Protein AF-A0A4P5W059-F1 (afdb_monomer_lite)

Foldseek 3Di:
DQAAEDEQALVQCLDPVSVVVVVVCCVVRNHQAAYAPQRLVSNLVVCVVPPVVQDPVNSVVVSVVSCVSRVPRHAADPPDPAFQEWEAAPQQWIWTQHQPQRFTWTA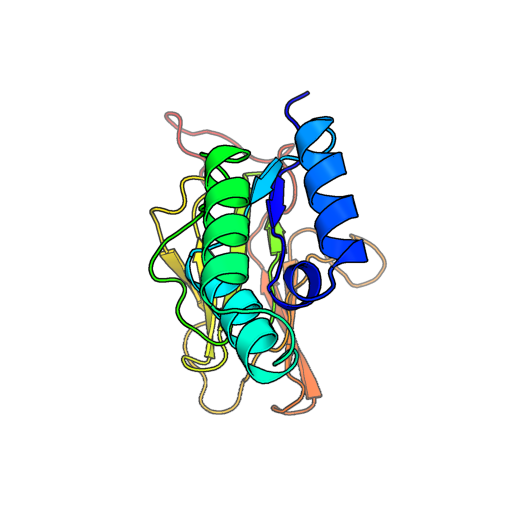HNRNPDIDTLDHGDPQFHFHYKYQFDVPDPRDRQWIWTAGCRHPRDIDIRRPGDSDPVPQDDDPNDGDDD

Structure (mmCIF, N/CA/C/O backbone):
data_AF-A0A4P5W059-F1
#
_entry.id   AF-A0A4P5W059-F1
#
loop_
_atom_site.group_PDB
_atom_site.id
_atom_site.type_symbol
_atom_site.label_atom_id
_atom_site.label_alt_id
_atom_site.label_comp_id
_atom_site.label_asym_id
_atom_site.label_entity_id
_atom_site.label_seq_id
_atom_site.pdbx_PDB_ins_code
_atom_site.Cartn_x
_atom_site.Cartn_y
_atom_site.Cartn_z
_atom_site.occupancy
_atom_site.B_iso_or_equiv
_atom_site.auth_seq_id
_atom_site.auth_comp_id
_atom_site.auth_asym_id
_atom_site.auth_atom_id
_atom_site.pdbx_PDB_model_num
ATOM 1 N N . MET A 1 1 ? -22.747 3.066 -8.263 1.00 57.72 1 MET A N 1
ATOM 2 C CA . MET A 1 1 ? -21.789 3.024 -7.139 1.00 57.72 1 MET A CA 1
ATOM 3 C C . MET A 1 1 ? -20.440 3.494 -7.662 1.00 57.72 1 MET A C 1
ATOM 5 O O . MET A 1 1 ? -20.144 3.196 -8.816 1.00 57.72 1 MET A O 1
ATOM 9 N N . ALA A 1 2 ? -19.680 4.282 -6.899 1.00 71.25 2 ALA A N 1
ATOM 10 C CA . ALA A 1 2 ? -18.293 4.571 -7.268 1.00 71.25 2 ALA A CA 1
ATOM 11 C C . ALA A 1 2 ? -17.459 3.280 -7.127 1.00 71.25 2 ALA A C 1
ATOM 13 O O . ALA A 1 2 ? -17.791 2.469 -6.263 1.00 71.25 2 ALA A O 1
ATOM 14 N N . PRO A 1 3 ? -16.450 3.046 -7.984 1.00 79.31 3 PRO A N 1
ATOM 15 C CA . PRO A 1 3 ? -15.589 1.875 -7.856 1.00 79.31 3 PRO A CA 1
ATOM 16 C C . PRO A 1 3 ? -14.842 1.894 -6.521 1.00 79.31 3 PRO A C 1
ATOM 18 O O . PRO A 1 3 ? -14.397 2.950 -6.071 1.00 79.31 3 PRO A O 1
ATOM 21 N N . THR A 1 4 ? -14.688 0.722 -5.909 1.00 84.38 4 THR A N 1
ATOM 22 C CA . THR A 1 4 ? -13.907 0.559 -4.680 1.00 84.38 4 THR A CA 1
ATOM 23 C C . THR A 1 4 ? -12.458 0.948 -4.946 1.00 84.38 4 THR A C 1
ATOM 25 O O . THR A 1 4 ? -11.851 0.473 -5.912 1.00 84.38 4 THR A O 1
ATOM 28 N N . ARG A 1 5 ? -11.896 1.821 -4.103 1.00 86.31 5 ARG A N 1
ATOM 29 C CA . ARG A 1 5 ? -10.473 2.167 -4.175 1.00 86.31 5 ARG A CA 1
ATOM 30 C C . ARG A 1 5 ? -9.651 0.986 -3.691 1.00 86.31 5 ARG A C 1
ATOM 32 O O . ARG A 1 5 ? -9.957 0.402 -2.659 1.00 86.31 5 ARG A O 1
ATOM 39 N N . VAL A 1 6 ? -8.618 0.641 -4.446 1.00 88.38 6 VAL A N 1
ATOM 40 C CA . VAL A 1 6 ? -7.725 -0.471 -4.122 1.00 88.38 6 VAL A CA 1
ATOM 41 C C . VAL A 1 6 ? -6.301 0.029 -4.193 1.00 88.38 6 VAL A C 1
ATOM 43 O O . VAL A 1 6 ? -5.843 0.467 -5.250 1.00 88.38 6 VAL A O 1
ATOM 46 N N . VAL A 1 7 ? -5.604 -0.041 -3.063 1.00 87.44 7 VAL A N 1
ATOM 47 C CA . VAL A 1 7 ? -4.180 0.272 -3.009 1.00 87.44 7 VAL A CA 1
ATOM 48 C C . VAL A 1 7 ? -3.415 -0.907 -3.594 1.00 87.44 7 VAL A C 1
ATOM 50 O O . VAL A 1 7 ? -3.567 -2.036 -3.137 1.00 87.44 7 VAL A O 1
ATOM 53 N N . ILE A 1 8 ? -2.619 -0.658 -4.630 1.00 90.50 8 ILE A N 1
ATOM 54 C CA . ILE A 1 8 ? -1.821 -1.690 -5.286 1.00 90.50 8 ILE A CA 1
ATOM 55 C C . ILE A 1 8 ? -0.385 -1.560 -4.802 1.00 90.50 8 ILE A C 1
ATOM 57 O O . ILE A 1 8 ? 0.297 -0.604 -5.159 1.00 90.50 8 ILE A O 1
ATOM 61 N N . ASP A 1 9 ? 0.058 -2.526 -4.005 1.00 87.62 9 ASP A N 1
ATOM 62 C CA . ASP A 1 9 ? 1.399 -2.549 -3.429 1.00 87.62 9 ASP A CA 1
ATOM 63 C C . ASP A 1 9 ? 2.505 -2.868 -4.461 1.00 87.62 9 ASP A C 1
ATOM 65 O O . ASP A 1 9 ? 2.253 -3.385 -5.557 1.00 87.62 9 ASP A O 1
ATOM 69 N N . ALA A 1 10 ? 3.760 -2.584 -4.105 1.00 89.00 10 ALA A N 1
ATOM 70 C CA . ALA A 1 10 ? 4.920 -2.779 -4.967 1.00 89.00 10 ALA A CA 1
ATOM 71 C C . ALA A 1 10 ? 5.110 -4.252 -5.358 1.00 89.00 10 ALA A C 1
ATOM 73 O O . ALA A 1 10 ? 5.447 -4.542 -6.509 1.00 89.00 10 ALA A O 1
ATOM 74 N N . CYS A 1 11 ? 4.833 -5.189 -4.443 1.00 88.62 11 CYS A N 1
ATOM 75 C CA . CYS A 1 11 ? 4.928 -6.624 -4.719 1.00 88.62 11 CYS A CA 1
ATOM 76 C C . CYS A 1 11 ? 3.919 -7.097 -5.784 1.00 88.62 11 CYS A C 1
ATOM 78 O O . CYS A 1 11 ? 4.226 -7.982 -6.583 1.00 88.62 11 CYS A O 1
ATOM 80 N N . VAL A 1 12 ? 2.749 -6.455 -5.848 1.00 92.94 12 VAL A N 1
ATOM 81 C CA . VAL A 1 12 ? 1.697 -6.722 -6.838 1.00 92.94 12 VAL A CA 1
ATOM 82 C C . VAL A 1 12 ? 2.063 -6.102 -8.188 1.00 92.94 12 VAL A C 1
ATOM 84 O O . VAL A 1 12 ? 1.878 -6.726 -9.232 1.00 92.94 12 VAL A O 1
ATOM 87 N N . LEU A 1 13 ? 2.621 -4.885 -8.182 1.00 93.31 13 LEU A N 1
ATOM 88 C CA . LEU A 1 13 ? 3.074 -4.196 -9.395 1.00 93.31 13 LEU A CA 1
ATOM 89 C C . LEU A 1 13 ? 4.337 -4.809 -10.010 1.00 93.31 13 LEU A C 1
ATOM 91 O O . LEU A 1 13 ? 4.573 -4.624 -11.206 1.00 93.31 13 LEU A O 1
ATOM 95 N N . TYR A 1 14 ? 5.153 -5.510 -9.224 1.00 94.56 14 TYR A N 1
ATOM 96 C CA . TYR A 1 14 ? 6.369 -6.165 -9.697 1.00 94.56 14 TYR A CA 1
ATOM 97 C C . TYR A 1 14 ? 6.057 -7.267 -10.721 1.00 94.56 14 TYR A C 1
ATOM 99 O O . TYR A 1 14 ? 6.606 -7.256 -11.829 1.00 94.56 14 TYR A O 1
ATOM 107 N N . ASP A 1 15 ? 5.141 -8.185 -10.398 1.00 94.62 15 ASP A N 1
ATOM 108 C CA . ASP A 1 15 ? 4.781 -9.278 -11.303 1.00 94.62 15 ASP A CA 1
ATOM 109 C C . ASP A 1 15 ? 3.996 -8.765 -12.519 1.00 94.62 15 ASP A C 1
ATOM 111 O O . ASP A 1 15 ? 3.012 -8.035 -12.401 1.00 94.62 15 ASP A O 1
ATOM 115 N N . ALA A 1 16 ? 4.433 -9.141 -13.722 1.00 93.25 16 ALA A N 1
ATOM 116 C CA . ALA A 1 16 ? 3.849 -8.609 -14.947 1.00 93.25 16 ALA A CA 1
ATOM 117 C C . ALA A 1 16 ? 2.402 -9.065 -15.182 1.00 93.25 16 ALA A C 1
ATOM 119 O O . ALA A 1 16 ? 1.606 -8.273 -15.690 1.00 93.25 16 ALA A O 1
ATOM 120 N N . ALA A 1 17 ? 2.063 -10.306 -14.825 1.00 95.38 17 ALA A N 1
ATOM 121 C CA . ALA A 1 17 ? 0.730 -10.856 -15.038 1.00 95.38 17 ALA A CA 1
ATOM 122 C C . ALA A 1 17 ? -0.260 -10.285 -14.019 1.00 95.38 17 ALA A C 1
ATOM 124 O O . ALA A 1 17 ? -1.357 -9.863 -14.390 1.00 95.38 17 ALA A O 1
ATOM 125 N N . VAL A 1 18 ? 0.147 -10.204 -12.750 1.00 96.75 18 VAL A N 1
ATOM 126 C CA . VAL A 1 18 ? -0.687 -9.614 -11.698 1.00 96.75 18 VAL A CA 1
ATOM 127 C C . VAL A 1 18 ? -0.888 -8.117 -11.943 1.00 96.75 18 VAL A C 1
ATOM 129 O O . VAL A 1 18 ? -2.021 -7.636 -11.881 1.00 96.75 18 VAL A O 1
ATOM 132 N N . ARG A 1 19 ? 0.168 -7.382 -12.321 1.00 96.56 19 ARG A N 1
ATOM 133 C CA . ARG A 1 19 ? 0.055 -5.974 -12.724 1.00 96.56 19 ARG A CA 1
ATOM 134 C C . ARG A 1 19 ? -0.938 -5.793 -13.873 1.00 96.56 19 ARG A C 1
ATOM 136 O O . ARG A 1 19 ? -1.815 -4.942 -13.770 1.00 96.56 19 ARG A O 1
ATOM 143 N N . ASP A 1 20 ? -0.827 -6.572 -14.951 1.00 96.38 20 ASP A N 1
ATOM 144 C CA . ASP A 1 20 ? -1.748 -6.478 -16.097 1.00 96.38 20 ASP A CA 1
ATOM 145 C C . ASP A 1 20 ? -3.205 -6.722 -15.681 1.00 96.38 20 ASP A C 1
ATOM 147 O O . ASP A 1 20 ? -4.083 -5.932 -16.034 1.00 96.38 20 ASP A O 1
ATOM 151 N N . LEU A 1 21 ? -3.461 -7.746 -14.862 1.00 97.44 21 LEU A N 1
ATOM 152 C CA . LEU A 1 21 ? -4.793 -8.019 -14.324 1.00 97.44 21 LEU A CA 1
ATOM 153 C C . LEU A 1 21 ? -5.345 -6.816 -13.549 1.00 97.44 21 LEU A C 1
ATOM 155 O O . LEU A 1 21 ? -6.438 -6.342 -13.857 1.00 97.44 21 LEU A O 1
ATOM 159 N N . MET A 1 22 ? -4.589 -6.289 -12.583 1.00 96.88 22 MET A N 1
ATOM 160 C CA . MET A 1 22 ? -5.040 -5.169 -11.749 1.00 96.88 22 MET A CA 1
ATOM 161 C C . MET A 1 22 ? -5.304 -3.906 -12.575 1.00 96.88 22 MET A C 1
ATOM 163 O O . MET A 1 22 ? -6.315 -3.229 -12.375 1.00 96.88 22 MET A O 1
ATOM 167 N N . LEU A 1 23 ? -4.449 -3.612 -13.559 1.00 95.88 23 LEU A N 1
ATOM 168 C CA . LEU A 1 23 ? -4.668 -2.485 -14.465 1.00 95.88 23 LEU A CA 1
ATOM 169 C C . LEU A 1 23 ? -5.907 -2.705 -15.345 1.00 95.88 23 LEU A C 1
ATOM 171 O O . LEU A 1 23 ? -6.683 -1.770 -15.529 1.00 95.88 23 LEU A O 1
ATOM 175 N N . ARG A 1 24 ? -6.171 -3.924 -15.835 1.00 96.81 24 ARG A N 1
ATOM 176 C CA . ARG A 1 24 ? -7.406 -4.229 -16.583 1.00 96.81 24 ARG A CA 1
ATOM 177 C C . ARG A 1 24 ? -8.660 -4.073 -15.732 1.00 96.81 24 ARG A C 1
ATOM 179 O O . ARG A 1 24 ? -9.646 -3.530 -16.227 1.00 96.81 24 ARG A O 1
ATOM 186 N N . LEU A 1 25 ? -8.625 -4.492 -14.466 1.00 96.50 25 LEU A N 1
ATOM 187 C CA . LEU A 1 25 ? -9.722 -4.252 -13.521 1.00 96.50 25 LEU A CA 1
ATOM 188 C C . LEU A 1 25 ? -9.970 -2.746 -13.341 1.00 96.50 25 LEU A C 1
ATOM 190 O O . LEU A 1 25 ? -11.122 -2.305 -13.349 1.00 96.50 25 LEU A O 1
ATOM 194 N N . GLY A 1 26 ? -8.897 -1.953 -13.262 1.00 95.31 26 GLY A N 1
ATOM 195 C CA . GLY A 1 26 ? -8.968 -0.492 -13.238 1.00 95.31 26 GLY A CA 1
ATOM 196 C C . GLY A 1 26 ? -9.573 0.102 -14.514 1.00 95.31 26 GLY A C 1
ATOM 197 O O . GLY A 1 26 ? -10.485 0.925 -14.447 1.00 95.31 26 GLY A O 1
ATOM 198 N N . MET A 1 27 ? -9.126 -0.346 -15.692 1.00 94.88 27 MET A N 1
ATOM 199 C CA . MET A 1 27 ? -9.671 0.094 -16.987 1.00 94.88 27 MET A CA 1
ATOM 200 C C . MET A 1 27 ? -11.157 -0.251 -17.137 1.00 94.88 27 MET A C 1
ATOM 202 O O . MET A 1 27 ? -11.926 0.545 -17.673 1.00 94.88 27 MET A O 1
ATOM 206 N N . ALA A 1 28 ? -11.571 -1.417 -16.635 1.00 95.12 28 ALA A N 1
ATOM 207 C CA . ALA A 1 28 ? -12.963 -1.859 -16.610 1.00 95.12 28 ALA A CA 1
ATOM 208 C C . ALA A 1 28 ? -13.815 -1.137 -15.549 1.00 95.12 28 ALA A C 1
ATOM 210 O O . ALA A 1 28 ? -15.016 -1.385 -15.463 1.00 95.12 28 ALA A O 1
ATOM 211 N N . ARG A 1 29 ? -13.213 -0.238 -14.753 1.00 92.62 29 ARG A N 1
ATOM 212 C CA . ARG A 1 29 ? -13.853 0.483 -13.642 1.00 92.62 29 ARG A CA 1
ATOM 213 C C . ARG A 1 29 ? -14.445 -0.445 -12.578 1.00 92.62 29 ARG A C 1
ATOM 215 O O . ARG A 1 29 ? -15.401 -0.069 -11.906 1.00 92.62 29 ARG A O 1
ATOM 222 N N . LEU A 1 30 ? -13.879 -1.644 -12.436 1.00 94.25 30 LEU A N 1
ATOM 223 C CA . LEU A 1 30 ? -14.220 -2.573 -11.358 1.00 94.25 30 LEU A CA 1
ATOM 224 C C . LEU A 1 30 ? -13.530 -2.173 -10.052 1.00 94.25 30 LEU A C 1
ATOM 226 O O . LEU A 1 30 ? -14.079 -2.388 -8.978 1.00 94.25 30 LEU A O 1
ATOM 230 N N . ILE A 1 31 ? -12.359 -1.544 -10.162 1.00 93.50 31 ILE A N 1
ATOM 231 C CA . ILE A 1 31 ? -11.630 -0.929 -9.053 1.00 93.50 31 ILE A CA 1
ATOM 232 C C . ILE A 1 31 ? -11.162 0.470 -9.456 1.00 93.50 31 ILE A C 1
ATOM 234 O O . ILE A 1 31 ? -11.003 0.769 -10.642 1.00 93.50 31 ILE A O 1
ATOM 238 N N . GLU A 1 32 ? -10.912 1.322 -8.469 1.00 91.88 32 GLU A N 1
ATOM 239 C CA . GLU A 1 32 ? -10.109 2.530 -8.632 1.00 91.88 32 GLU A CA 1
ATOM 240 C C . GLU A 1 32 ? -8.702 2.244 -8.090 1.00 91.88 32 GLU A C 1
ATOM 242 O O . GLU A 1 32 ? -8.505 2.256 -6.873 1.00 91.88 32 GLU A O 1
ATOM 247 N N . PRO A 1 33 ? -7.728 1.929 -8.963 1.00 93.38 33 PRO A N 1
ATOM 248 C CA . PRO A 1 33 ? -6.392 1.593 -8.509 1.00 93.38 33 PRO A CA 1
ATOM 249 C C . PRO A 1 33 ? -5.694 2.850 -7.993 1.00 93.38 33 PRO A C 1
ATOM 251 O O . PRO A 1 33 ? -5.705 3.888 -8.656 1.00 93.38 33 PRO A O 1
ATOM 254 N N . ILE A 1 34 ? -5.072 2.740 -6.824 1.00 90.88 34 ILE A N 1
ATOM 255 C CA . ILE A 1 34 ? -4.241 3.790 -6.241 1.00 90.88 34 ILE A CA 1
ATOM 256 C C . ILE A 1 34 ? -2.885 3.223 -5.810 1.00 90.88 34 ILE A C 1
ATOM 258 O O . ILE A 1 34 ? -2.777 2.065 -5.421 1.00 90.88 34 ILE A O 1
ATOM 262 N N . TRP A 1 35 ? -1.839 4.032 -5.895 1.00 89.38 35 TRP A N 1
ATOM 263 C CA . TRP A 1 35 ? -0.477 3.729 -5.455 1.00 89.38 35 TRP A CA 1
ATOM 264 C C . TRP A 1 35 ? 0.222 5.034 -5.076 1.00 89.38 35 TRP A C 1
ATOM 266 O O . TRP A 1 35 ? -0.098 6.092 -5.608 1.00 89.38 35 TRP A O 1
ATOM 276 N N . SER A 1 36 ? 1.210 4.991 -4.192 1.00 84.00 36 SER A N 1
ATOM 277 C CA . SER A 1 36 ? 2.056 6.160 -3.944 1.00 84.00 36 SER A CA 1
ATOM 278 C C . SER A 1 36 ? 3.197 6.237 -4.964 1.00 84.00 36 SER A C 1
ATOM 280 O O . SER A 1 36 ? 3.557 5.246 -5.611 1.00 84.00 36 SER A O 1
ATOM 282 N N . ALA A 1 37 ? 3.835 7.405 -5.069 1.00 84.25 37 ALA A N 1
ATOM 283 C CA . ALA A 1 37 ? 5.074 7.542 -5.835 1.00 84.25 37 ALA A CA 1
ATOM 284 C C . ALA A 1 37 ? 6.178 6.590 -5.331 1.00 84.25 37 ALA A C 1
ATOM 286 O O . ALA A 1 37 ? 6.949 6.071 -6.138 1.00 84.25 37 ALA A O 1
ATOM 287 N N . SER A 1 38 ? 6.239 6.329 -4.016 1.00 83.44 38 SER A N 1
ATOM 288 C CA . SER A 1 38 ? 7.234 5.427 -3.423 1.00 83.44 38 SER A CA 1
ATOM 289 C C . SER A 1 38 ? 6.981 3.961 -3.767 1.00 83.44 38 SER A C 1
ATOM 291 O O . SER A 1 38 ? 7.935 3.269 -4.103 1.00 83.44 38 SER A O 1
ATOM 293 N N . ILE A 1 39 ? 5.722 3.510 -3.778 1.00 86.81 39 ILE A N 1
ATOM 294 C CA . ILE A 1 39 ? 5.346 2.154 -4.211 1.00 86.81 39 ILE A CA 1
ATOM 295 C C . ILE A 1 39 ? 5.751 1.920 -5.670 1.00 86.81 39 ILE A C 1
ATOM 297 O O . ILE A 1 39 ? 6.352 0.900 -6.013 1.00 86.81 39 ILE A O 1
ATOM 301 N N . LEU A 1 40 ? 5.447 2.885 -6.542 1.00 89.00 40 LEU A N 1
ATOM 302 C CA . LEU A 1 40 ? 5.785 2.775 -7.957 1.00 89.00 40 LEU A CA 1
ATOM 303 C C . LEU A 1 40 ? 7.308 2.783 -8.161 1.00 89.00 40 LEU A C 1
ATOM 305 O O . LEU A 1 40 ? 7.826 2.043 -8.992 1.00 89.00 40 LEU A O 1
ATOM 309 N N . GLU A 1 41 ? 8.042 3.592 -7.398 1.00 88.69 41 GLU A N 1
ATOM 310 C CA . GLU A 1 41 ? 9.505 3.605 -7.446 1.00 88.69 41 GLU A CA 1
ATOM 311 C C . GLU A 1 41 ? 10.120 2.294 -6.944 1.00 88.69 41 GLU A C 1
ATOM 313 O O . GLU A 1 41 ? 11.045 1.771 -7.569 1.00 88.69 41 GLU A O 1
ATOM 318 N N . GLU A 1 42 ? 9.585 1.729 -5.863 1.00 89.06 42 GLU A N 1
ATOM 319 C CA . GLU A 1 42 ? 10.023 0.451 -5.306 1.00 89.06 42 GLU A CA 1
ATOM 320 C C . GLU A 1 42 ? 9.849 -0.689 -6.315 1.00 89.06 42 GLU A C 1
ATOM 322 O O . GLU A 1 42 ? 10.817 -1.392 -6.625 1.00 89.06 42 GLU A O 1
ATOM 327 N N . ALA A 1 43 ? 8.657 -0.819 -6.907 1.00 92.00 43 ALA A N 1
ATOM 328 C CA . ALA A 1 43 ? 8.367 -1.856 -7.895 1.00 92.00 43 ALA A CA 1
ATOM 329 C C . ALA A 1 43 ? 9.294 -1.768 -9.119 1.00 92.00 43 ALA A C 1
ATOM 331 O O . ALA A 1 43 ? 9.842 -2.777 -9.571 1.00 92.00 43 ALA A O 1
ATOM 332 N N . PHE A 1 44 ? 9.511 -0.561 -9.651 1.00 93.81 44 PHE A N 1
ATOM 333 C CA . PHE A 1 44 ? 10.335 -0.363 -10.847 1.00 93.81 44 PHE A CA 1
ATOM 334 C C . PHE A 1 44 ? 11.836 -0.475 -10.559 1.00 93.81 44 PHE A C 1
ATOM 336 O O . PHE A 1 44 ? 12.577 -0.985 -11.400 1.00 93.81 44 PHE A O 1
ATOM 343 N N . THR A 1 45 ? 12.283 -0.097 -9.360 1.00 93.25 45 THR A N 1
ATOM 344 C CA . THR A 1 45 ? 13.657 -0.347 -8.901 1.00 93.25 45 THR A CA 1
ATOM 345 C C . THR A 1 45 ? 13.922 -1.845 -8.750 1.00 93.25 45 THR A C 1
ATOM 347 O O . THR A 1 45 ? 14.979 -2.334 -9.157 1.00 93.25 45 THR A O 1
ATOM 350 N N . ALA A 1 46 ? 12.967 -2.595 -8.191 1.00 93.56 46 ALA A N 1
ATOM 351 C CA . ALA A 1 46 ? 13.061 -4.048 -8.075 1.00 93.56 46 ALA A CA 1
ATOM 352 C C . ALA A 1 46 ? 13.079 -4.725 -9.455 1.00 93.56 46 ALA A C 1
ATOM 354 O O . ALA A 1 46 ? 13.902 -5.611 -9.691 1.00 93.56 46 ALA A O 1
ATOM 355 N N . LEU A 1 47 ? 12.235 -4.271 -10.390 1.00 95.38 47 LEU A N 1
ATOM 356 C CA . LEU A 1 47 ? 12.242 -4.740 -11.778 1.00 95.38 47 LEU A CA 1
ATOM 357 C C . LEU A 1 47 ? 13.589 -4.484 -12.457 1.00 95.38 47 LEU A C 1
ATOM 359 O O . LEU A 1 47 ? 14.183 -5.427 -12.965 1.00 95.38 47 LEU A O 1
ATOM 363 N N . ALA A 1 48 ? 14.109 -3.256 -12.411 1.00 94.62 48 ALA A N 1
ATOM 364 C CA . ALA A 1 48 ? 15.399 -2.920 -13.018 1.00 94.62 48 ALA A CA 1
ATOM 365 C C . ALA A 1 48 ? 16.552 -3.778 -12.469 1.00 94.62 48 ALA A C 1
ATOM 367 O O . ALA A 1 48 ? 17.472 -4.137 -13.199 1.00 94.62 48 ALA A O 1
ATOM 368 N N . ARG A 1 49 ? 16.494 -4.130 -11.178 1.00 95.06 49 ARG A N 1
ATOM 369 C CA . ARG A 1 49 ? 17.503 -4.964 -10.517 1.00 95.06 49 ARG A CA 1
ATOM 370 C C . ARG A 1 49 ? 17.419 -6.437 -10.917 1.00 95.06 49 ARG A C 1
ATOM 372 O O . ARG A 1 49 ? 18.450 -7.062 -11.142 1.00 95.06 49 ARG A O 1
ATOM 379 N N . ASN A 1 50 ? 16.209 -6.992 -10.961 1.00 96.19 50 ASN A N 1
ATOM 380 C CA . ASN A 1 50 ? 15.994 -8.438 -11.088 1.00 96.19 50 ASN A CA 1
ATOM 381 C C . ASN A 1 50 ? 15.690 -8.888 -12.525 1.00 96.19 50 ASN A C 1
ATOM 383 O O . ASN A 1 50 ? 15.746 -10.081 -12.819 1.00 96.19 50 ASN A O 1
ATOM 387 N N . ARG A 1 51 ? 15.359 -7.952 -13.418 1.00 93.56 51 ARG A N 1
ATOM 388 C CA . ARG A 1 51 ? 15.044 -8.187 -14.832 1.00 93.56 51 ARG A CA 1
ATOM 389 C C . ARG A 1 51 ? 15.976 -7.367 -15.724 1.00 93.56 51 ARG A C 1
ATOM 391 O O . ARG A 1 51 ? 15.528 -6.412 -16.354 1.00 93.56 51 ARG A O 1
ATOM 398 N N . PRO A 1 52 ? 17.274 -7.726 -15.790 1.00 92.06 52 PRO A N 1
ATOM 399 C CA . PRO A 1 52 ? 18.263 -7.001 -16.593 1.00 92.06 52 PRO A CA 1
ATOM 400 C C . PRO A 1 52 ? 17.978 -7.063 -18.103 1.00 92.06 52 PRO A C 1
ATOM 402 O O . PRO A 1 52 ? 18.591 -6.334 -18.875 1.00 92.06 52 PRO A O 1
ATOM 405 N N . ASP A 1 53 ? 17.061 -7.934 -18.528 1.00 94.38 53 ASP A N 1
ATOM 406 C CA . ASP A 1 53 ? 16.532 -7.998 -19.888 1.00 94.38 53 ASP A CA 1
ATOM 407 C C . ASP A 1 53 ? 15.588 -6.831 -20.237 1.00 94.38 53 ASP A C 1
ATOM 409 O O . ASP A 1 53 ? 15.347 -6.581 -21.417 1.00 94.38 53 ASP A O 1
ATOM 413 N N . LEU A 1 54 ? 15.069 -6.105 -19.239 1.00 93.62 54 LEU A N 1
ATOM 414 C CA . LEU A 1 54 ? 14.256 -4.905 -19.431 1.00 93.62 54 LEU A CA 1
ATOM 415 C C . LEU A 1 54 ? 15.149 -3.664 -19.422 1.00 93.62 54 LEU A C 1
ATOM 417 O O . LEU A 1 54 ? 15.818 -3.371 -18.429 1.00 93.62 54 LEU A O 1
ATOM 421 N N . SER A 1 55 ? 15.131 -2.898 -20.512 1.00 94.94 55 SER A N 1
ATOM 422 C CA . SER A 1 55 ? 15.914 -1.667 -20.586 1.00 94.94 55 SER A CA 1
ATOM 423 C C . SER A 1 55 ? 15.326 -0.573 -19.678 1.00 94.94 55 SER A C 1
ATOM 425 O O . SER A 1 55 ? 14.103 -0.515 -19.479 1.00 94.94 55 SER A O 1
ATOM 427 N N . PRO A 1 56 ? 16.158 0.348 -19.155 1.00 93.56 56 PRO A N 1
ATOM 428 C CA . PRO A 1 56 ? 15.672 1.510 -18.413 1.00 93.56 56 PRO A CA 1
ATOM 429 C C . PRO A 1 56 ? 14.631 2.326 -19.193 1.00 93.56 56 PRO A C 1
ATOM 431 O O . PRO A 1 56 ? 13.659 2.804 -18.607 1.00 93.56 56 PRO A O 1
ATOM 434 N N . GLU A 1 57 ? 14.774 2.443 -20.519 1.00 95.62 57 GLU A N 1
ATOM 435 C CA . GLU A 1 57 ? 13.800 3.139 -21.364 1.00 95.62 57 GLU A CA 1
ATOM 436 C C . GLU A 1 57 ? 12.450 2.412 -21.405 1.00 95.62 57 GLU A C 1
ATOM 438 O O . GLU A 1 57 ? 11.408 3.058 -21.305 1.00 95.62 57 GLU A O 1
ATOM 443 N N . GLN A 1 58 ? 12.439 1.078 -21.511 1.00 95.25 58 GLN A N 1
ATOM 444 C CA . GLN A 1 58 ? 11.200 0.289 -21.498 1.00 95.25 58 GLN A CA 1
ATOM 445 C C . GLN A 1 58 ? 10.447 0.453 -20.174 1.00 95.25 58 GLN A C 1
ATOM 447 O O . GLN A 1 58 ? 9.228 0.647 -20.168 1.00 95.25 58 GLN A O 1
ATOM 452 N N . LEU A 1 59 ? 11.176 0.429 -19.056 1.00 95.19 59 LEU A N 1
ATOM 453 C CA . LEU A 1 59 ? 10.617 0.666 -17.727 1.00 95.19 59 LEU A CA 1
ATOM 454 C C . LEU A 1 59 ? 10.054 2.088 -17.601 1.00 95.19 59 LEU A C 1
ATOM 456 O O . LEU A 1 59 ? 8.929 2.261 -17.131 1.00 95.19 59 LEU A O 1
ATOM 460 N N . ALA A 1 60 ? 10.769 3.102 -18.092 1.00 94.25 60 ALA A N 1
ATOM 461 C CA . ALA A 1 60 ? 10.283 4.481 -18.098 1.00 94.25 60 ALA A CA 1
ATOM 462 C C . ALA A 1 60 ? 9.007 4.647 -18.946 1.00 94.25 60 ALA A C 1
ATOM 464 O O . ALA A 1 60 ? 8.051 5.297 -18.513 1.00 94.25 60 ALA A O 1
ATOM 465 N N . VAL A 1 61 ? 8.954 4.020 -20.127 1.00 95.62 61 VAL A N 1
ATOM 466 C CA . VAL A 1 61 ? 7.770 4.024 -21.002 1.00 95.62 61 VAL A CA 1
ATOM 467 C C . VAL A 1 61 ? 6.574 3.375 -20.310 1.00 95.62 61 VAL A C 1
ATOM 469 O O . VAL A 1 61 ? 5.479 3.944 -20.342 1.00 95.62 61 VAL A O 1
ATOM 472 N N . LEU A 1 62 ? 6.771 2.223 -19.661 1.00 94.50 62 LEU A N 1
ATOM 473 C CA . LEU A 1 62 ? 5.718 1.524 -18.926 1.00 94.50 62 LEU A CA 1
ATOM 474 C C . LEU A 1 62 ? 5.200 2.364 -17.752 1.00 94.50 62 LEU A C 1
ATOM 476 O O . LEU A 1 62 ? 3.989 2.561 -17.640 1.00 94.50 62 LEU A O 1
ATOM 480 N N . LYS A 1 63 ? 6.100 2.914 -16.925 1.00 93.56 63 LYS A N 1
ATOM 481 C CA . LYS A 1 63 ? 5.744 3.784 -15.793 1.00 93.56 63 LYS A CA 1
ATOM 482 C C . LYS A 1 63 ? 4.907 4.975 -16.268 1.00 93.56 63 LYS A C 1
ATOM 484 O O . LYS A 1 63 ? 3.827 5.229 -15.743 1.00 93.56 63 LYS A O 1
ATOM 489 N N . ALA A 1 64 ? 5.345 5.643 -17.336 1.00 93.19 64 ALA A N 1
ATOM 490 C CA . ALA A 1 64 ? 4.623 6.771 -17.916 1.00 93.19 64 ALA A CA 1
ATOM 491 C C . ALA A 1 64 ? 3.268 6.368 -18.527 1.00 93.19 64 ALA A C 1
ATOM 493 O O . ALA A 1 64 ? 2.308 7.134 -18.451 1.00 93.19 64 ALA A O 1
ATOM 494 N N . ALA A 1 65 ? 3.161 5.183 -19.135 1.00 94.88 65 ALA A N 1
ATOM 495 C CA . ALA A 1 65 ? 1.893 4.670 -19.651 1.00 94.88 65 ALA A CA 1
ATOM 496 C C . ALA A 1 65 ? 0.884 4.408 -18.526 1.00 94.88 65 ALA A C 1
ATOM 498 O O . ALA A 1 65 ? -0.275 4.800 -18.662 1.00 94.88 65 ALA A O 1
ATOM 499 N N . MET A 1 66 ? 1.329 3.829 -17.407 1.00 94.75 66 MET A N 1
ATOM 500 C CA . MET A 1 66 ? 0.497 3.626 -16.218 1.00 94.75 66 MET A CA 1
ATOM 501 C C . MET A 1 66 ? -0.002 4.959 -15.649 1.00 94.75 66 MET A C 1
ATOM 503 O O . MET A 1 66 ? -1.207 5.125 -15.475 1.00 94.75 66 MET A O 1
ATOM 507 N N . SER A 1 67 ? 0.887 5.938 -15.447 1.00 91.31 67 SER A N 1
ATOM 508 C CA . SER A 1 67 ? 0.501 7.269 -14.951 1.00 91.31 67 SER A CA 1
ATOM 509 C C . SER A 1 67 ? -0.478 7.989 -15.886 1.00 91.31 67 SER A C 1
ATOM 511 O O . SER A 1 67 ? -1.399 8.652 -15.419 1.00 91.31 67 SER A O 1
ATOM 513 N N . ARG A 1 68 ? -0.326 7.840 -17.211 1.00 93.75 68 ARG A N 1
ATOM 514 C CA . ARG A 1 68 ? -1.275 8.408 -18.185 1.00 93.75 68 ARG A CA 1
ATOM 515 C C . ARG A 1 68 ? -2.637 7.721 -18.157 1.00 93.75 68 ARG A C 1
ATOM 517 O O . ARG A 1 68 ? -3.649 8.398 -18.302 1.00 93.75 68 ARG A O 1
ATOM 524 N N . ALA A 1 69 ? -2.668 6.397 -18.018 1.00 94.38 69 ALA A N 1
ATOM 525 C CA . ALA A 1 69 ? -3.914 5.636 -17.974 1.00 94.38 69 ALA A CA 1
ATOM 526 C C . ALA A 1 69 ? -4.701 5.893 -16.678 1.00 94.38 69 ALA A C 1
ATOM 528 O O . ALA A 1 69 ? -5.930 5.895 -16.698 1.00 94.38 69 ALA A O 1
ATOM 529 N N . PHE A 1 70 ? -3.997 6.160 -15.574 1.00 94.19 70 PHE A N 1
ATOM 530 C CA . PHE A 1 70 ? -4.586 6.366 -14.255 1.00 94.19 70 PHE A CA 1
ATOM 531 C C . PHE A 1 70 ? -4.080 7.665 -13.605 1.00 94.19 70 PHE A C 1
ATOM 533 O O . PHE A 1 70 ? -3.325 7.625 -12.634 1.00 94.19 70 PHE A O 1
ATOM 540 N N . PRO A 1 71 ? -4.522 8.842 -14.085 1.00 90.06 71 PRO A N 1
ATOM 541 C CA . PRO A 1 71 ? -4.023 10.136 -13.608 1.00 90.06 71 PRO A CA 1
ATOM 542 C C . PRO A 1 71 ? -4.385 10.449 -12.147 1.00 90.06 71 PRO A C 1
ATOM 544 O O . PRO A 1 71 ? -3.840 11.383 -11.573 1.00 90.06 71 PRO A O 1
ATOM 547 N N . ARG A 1 72 ? -5.312 9.689 -11.547 1.00 86.69 72 ARG A N 1
ATOM 548 C CA . ARG A 1 72 ? -5.705 9.804 -10.131 1.00 86.69 72 ARG A CA 1
ATOM 549 C C . ARG A 1 72 ? -5.146 8.690 -9.246 1.00 86.69 72 ARG A C 1
ATOM 551 O O . ARG A 1 72 ? -5.497 8.633 -8.073 1.00 86.69 72 ARG A O 1
ATOM 558 N N . ALA A 1 73 ? -4.345 7.782 -9.806 1.00 88.38 73 ALA A N 1
ATOM 559 C CA . ALA A 1 73 ? -3.826 6.662 -9.034 1.00 88.38 73 ALA A CA 1
ATOM 560 C C . ALA A 1 73 ? -2.744 7.092 -8.048 1.00 88.38 73 ALA A C 1
ATOM 562 O O . ALA A 1 73 ? -2.642 6.485 -6.990 1.00 88.38 73 ALA A O 1
ATOM 563 N N . GLU A 1 74 ? -1.970 8.136 -8.360 1.00 86.75 74 GLU A N 1
ATOM 564 C CA . GLU A 1 74 ? -0.973 8.644 -7.423 1.00 86.75 74 GLU A CA 1
ATOM 565 C C . GLU A 1 74 ? -1.663 9.221 -6.181 1.00 86.75 74 GLU A C 1
ATOM 567 O O . GLU A 1 74 ? -2.325 10.258 -6.231 1.00 86.75 74 GLU A O 1
ATOM 572 N N . PHE A 1 75 ? -1.537 8.498 -5.072 1.00 81.75 75 PHE A N 1
ATOM 573 C CA . PHE A 1 75 ? -2.205 8.768 -3.813 1.00 81.75 75 PHE A CA 1
ATOM 574 C C . PHE A 1 75 ? -1.174 8.960 -2.708 1.00 81.75 75 PHE A C 1
ATOM 576 O O . PHE A 1 75 ? -0.345 8.082 -2.471 1.00 81.75 75 PHE A O 1
ATOM 583 N N . ALA A 1 76 ? -1.294 10.095 -2.018 1.00 73.56 76 ALA A N 1
ATOM 584 C CA . ALA A 1 76 ? -0.452 10.525 -0.910 1.00 73.56 76 ALA A CA 1
ATOM 585 C C . ALA A 1 76 ? 1.041 10.710 -1.244 1.00 73.56 76 ALA A C 1
ATOM 587 O O . ALA A 1 76 ? 1.686 9.932 -1.944 1.00 73.56 76 ALA A O 1
ATOM 588 N N . THR A 1 77 ? 1.629 11.758 -0.673 1.00 73.00 77 THR A N 1
ATOM 589 C CA . THR A 1 77 ? 3.079 11.999 -0.724 1.00 73.00 77 THR A CA 1
ATOM 590 C C . THR A 1 77 ? 3.663 11.916 0.683 1.00 73.00 77 THR A C 1
ATOM 592 O O . THR A 1 77 ? 2.947 12.025 1.676 1.00 73.00 77 THR A O 1
ATOM 595 N N . GLY A 1 78 ? 4.969 11.656 0.804 1.00 68.06 78 GLY A N 1
ATOM 596 C CA . GLY A 1 78 ? 5.628 11.626 2.118 1.00 68.06 78 GLY A CA 1
ATOM 597 C C . GLY A 1 78 ? 5.238 10.440 3.016 1.00 68.06 78 GLY A C 1
ATOM 598 O O . GLY A 1 78 ? 5.431 10.484 4.234 1.00 68.06 78 GLY A O 1
ATOM 5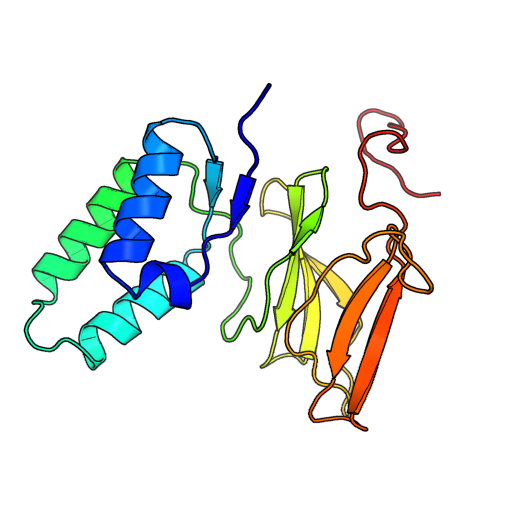99 N N . MET A 1 79 ? 4.711 9.354 2.441 1.00 70.75 79 MET A N 1
ATOM 600 C CA . MET A 1 79 ? 4.460 8.106 3.177 1.00 70.75 79 MET A CA 1
ATOM 601 C C . MET A 1 79 ? 5.752 7.493 3.743 1.00 70.75 79 MET A C 1
ATOM 603 O O . MET A 1 79 ? 5.721 6.870 4.801 1.00 70.75 79 MET A O 1
ATOM 607 N N . GLY A 1 80 ? 6.891 7.781 3.107 1.00 69.56 80 GLY A N 1
ATOM 608 C CA . GLY A 1 80 ? 8.186 7.190 3.423 1.00 69.56 80 GLY A CA 1
ATOM 609 C C . GLY A 1 80 ? 8.441 5.932 2.595 1.00 69.56 80 GLY A C 1
ATOM 610 O O . GLY A 1 80 ? 7.650 5.566 1.723 1.00 69.56 80 GLY A O 1
ATOM 611 N N . SER A 1 81 ? 9.581 5.302 2.847 1.00 70.31 81 SER A N 1
ATOM 612 C CA . SER A 1 81 ? 9.925 3.974 2.337 1.00 70.31 81 SER A CA 1
ATOM 613 C C . SER A 1 81 ? 9.611 2.905 3.384 1.00 70.31 81 SER A C 1
ATOM 615 O O . SER A 1 81 ? 9.414 3.235 4.558 1.00 70.31 81 SER A O 1
ATOM 617 N N . TRP A 1 82 ? 9.602 1.639 2.953 1.00 78.00 82 TRP A N 1
ATOM 618 C CA . TRP A 1 82 ? 9.409 0.473 3.822 1.00 78.00 82 TRP A CA 1
ATOM 619 C C . TRP A 1 82 ? 8.029 0.445 4.491 1.00 78.00 82 TRP A C 1
ATOM 621 O O . TRP A 1 82 ? 7.907 0.309 5.710 1.00 78.00 82 TRP A O 1
ATOM 631 N N . MET A 1 83 ? 6.986 0.651 3.688 1.00 79.06 83 MET A N 1
ATOM 632 C CA . MET A 1 83 ? 5.613 0.426 4.132 1.00 79.06 83 MET A CA 1
ATOM 633 C C . MET A 1 83 ? 5.392 -1.082 4.173 1.00 79.06 83 MET A C 1
ATOM 635 O O . MET A 1 83 ? 5.657 -1.767 3.194 1.00 79.06 83 MET A O 1
ATOM 639 N N . ASP A 1 84 ? 4.965 -1.595 5.319 1.00 79.19 84 ASP A N 1
ATOM 640 C CA . ASP A 1 84 ? 4.922 -3.038 5.587 1.00 79.19 84 ASP A CA 1
ATOM 641 C C . ASP A 1 84 ? 3.498 -3.605 5.496 1.00 79.19 84 ASP A C 1
ATOM 643 O O . ASP A 1 84 ? 3.211 -4.713 5.934 1.00 79.19 84 ASP A O 1
ATOM 647 N N . GLY A 1 85 ? 2.567 -2.794 5.003 1.00 83.06 85 GLY A N 1
ATOM 648 C CA . GLY A 1 85 ? 1.144 -3.084 4.952 1.00 83.06 85 GLY A CA 1
ATOM 649 C C . GLY A 1 85 ? 0.359 -1.861 4.506 1.00 83.06 85 GLY A C 1
ATOM 650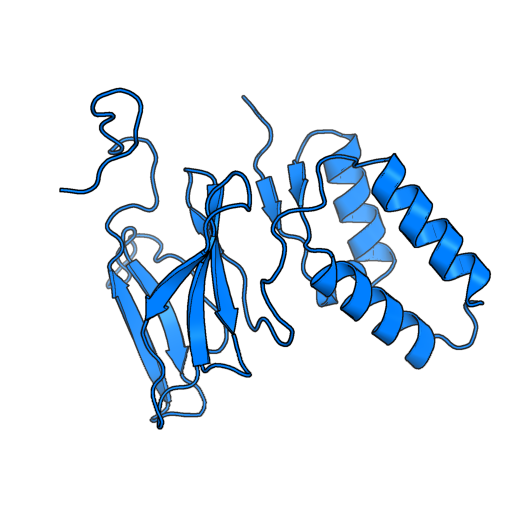 O O . GLY A 1 85 ? 0.837 -0.728 4.615 1.00 83.06 85 GLY A O 1
ATOM 651 N N . LEU A 1 86 ? -0.839 -2.102 3.989 1.00 86.62 86 LEU A N 1
ATOM 652 C CA . LEU A 1 86 ? -1.764 -1.082 3.512 1.00 86.62 86 LEU A CA 1
ATOM 653 C C . LEU A 1 86 ? -3.177 -1.583 3.801 1.00 86.62 86 LEU A C 1
ATOM 655 O O . LEU A 1 86 ? -3.504 -2.706 3.432 1.00 86.62 86 LEU A O 1
ATOM 659 N N . GLU A 1 87 ? -3.997 -0.753 4.431 1.00 87.25 87 GLU A N 1
ATOM 660 C CA . GLU A 1 87 ? -5.402 -1.054 4.710 1.00 87.25 87 GLU A CA 1
ATOM 661 C C . GLU A 1 87 ? -6.246 0.207 4.508 1.00 87.25 87 GLU A C 1
ATOM 66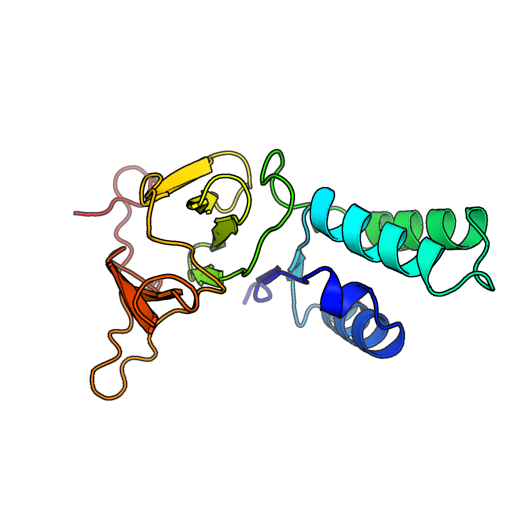3 O O . GLU A 1 87 ? -5.766 1.311 4.766 1.00 87.25 87 GLU A O 1
ATOM 668 N N . LEU A 1 88 ? -7.481 0.070 4.025 1.00 86.06 88 LEU A N 1
ATOM 669 C CA . LEU A 1 88 ? -8.389 1.199 3.799 1.00 86.06 88 LEU A CA 1
ATOM 670 C C . LEU A 1 88 ? -9.600 1.097 4.724 1.00 86.06 88 LEU A C 1
ATOM 672 O O . LEU A 1 88 ? -10.087 0.004 4.977 1.00 86.06 88 LEU A O 1
ATOM 676 N N . ASP A 1 89 ? -10.128 2.226 5.194 1.00 85.31 89 ASP A N 1
ATOM 677 C CA . ASP A 1 89 ? -11.513 2.261 5.688 1.00 85.31 89 ASP A CA 1
ATOM 678 C C . ASP A 1 89 ? -12.503 2.610 4.565 1.00 85.31 89 ASP A C 1
ATOM 680 O O . ASP A 1 89 ? -12.123 3.026 3.464 1.00 85.31 89 ASP A O 1
ATOM 684 N N . GLU A 1 90 ? -13.800 2.489 4.846 1.00 78.38 90 GLU A N 1
ATOM 685 C CA . GLU A 1 90 ? -14.852 2.860 3.893 1.00 78.38 90 GLU A CA 1
ATOM 686 C C . GLU A 1 90 ? -14.894 4.363 3.560 1.00 78.38 90 GLU A C 1
ATOM 688 O O . GLU A 1 90 ? -15.430 4.752 2.519 1.00 78.38 90 GLU A O 1
ATOM 693 N N . CYS A 1 91 ? -14.300 5.225 4.393 1.00 80.31 91 CYS A N 1
ATOM 694 C CA . CYS A 1 91 ? -14.131 6.648 4.085 1.00 80.31 91 CYS A CA 1
ATOM 695 C C . CYS A 1 91 ? -12.980 6.901 3.094 1.00 80.31 91 CYS A C 1
ATOM 697 O O . CYS A 1 91 ? -12.858 8.008 2.562 1.00 80.31 91 CYS A O 1
ATOM 699 N N . GLY A 1 92 ? -12.146 5.893 2.826 1.00 81.75 92 GLY A N 1
ATOM 700 C CA . GLY A 1 92 ? -10.968 5.970 1.976 1.00 81.75 92 GLY A CA 1
ATOM 701 C C . GLY A 1 92 ? -9.717 6.483 2.688 1.00 81.75 92 GLY A C 1
ATOM 702 O O . GLY A 1 92 ? -8.780 6.893 2.000 1.00 81.75 92 GLY A O 1
ATOM 703 N N . ASN A 1 93 ? -9.683 6.499 4.025 1.00 86.75 93 ASN A N 1
ATOM 704 C CA . ASN A 1 93 ? -8.438 6.715 4.755 1.00 86.75 93 ASN A CA 1
ATOM 705 C C . ASN A 1 93 ? -7.538 5.495 4.573 1.00 86.75 93 ASN A C 1
ATOM 707 O O . ASN A 1 93 ? -7.993 4.361 4.694 1.00 86.75 93 ASN A O 1
ATOM 711 N N . LEU A 1 94 ? -6.254 5.738 4.325 1.00 87.38 94 LEU A N 1
ATOM 712 C CA . LEU A 1 94 ? -5.239 4.696 4.237 1.00 87.38 94 LEU A CA 1
ATOM 713 C C . LEU A 1 94 ? -4.497 4.557 5.558 1.00 87.38 94 LEU A C 1
ATOM 715 O O . LEU A 1 94 ? -3.996 5.539 6.103 1.00 87.38 94 LEU A O 1
ATOM 719 N N . TYR A 1 95 ? -4.342 3.322 6.005 1.00 88.56 95 TYR A N 1
ATOM 720 C CA . TYR A 1 95 ? -3.566 2.935 7.165 1.00 88.56 95 TYR A CA 1
ATOM 721 C C . TYR A 1 95 ? -2.316 2.200 6.706 1.00 88.56 95 TYR A C 1
ATOM 723 O O . TYR A 1 95 ? -2.394 1.212 5.979 1.00 88.56 95 TYR A O 1
ATOM 731 N N . ALA A 1 96 ? -1.156 2.714 7.101 1.00 88.06 96 ALA A N 1
ATOM 732 C CA . ALA A 1 96 ? 0.127 2.245 6.602 1.00 88.06 96 ALA A CA 1
ATOM 733 C C . ALA A 1 96 ? 1.143 2.111 7.753 1.00 88.06 96 ALA A C 1
ATOM 735 O O . ALA A 1 96 ? 1.64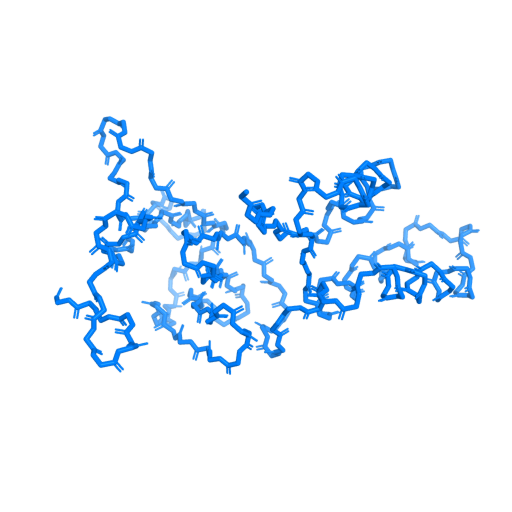0 3.129 8.254 1.00 88.06 96 ALA A O 1
ATOM 736 N N . PRO A 1 97 ? 1.457 0.886 8.213 1.00 88.38 97 PRO A N 1
ATOM 737 C CA . PRO A 1 97 ? 2.564 0.625 9.126 1.00 88.38 97 PRO A CA 1
ATOM 738 C C . PRO A 1 97 ? 3.908 0.871 8.436 1.00 88.38 97 PRO A C 1
ATOM 740 O O . PRO A 1 97 ? 4.154 0.361 7.344 1.00 88.38 97 PRO A O 1
ATOM 743 N N . ASN A 1 98 ? 4.790 1.646 9.065 1.00 84.44 98 ASN A N 1
ATOM 744 C CA . ASN A 1 98 ? 6.105 1.957 8.510 1.00 84.44 98 ASN A CA 1
ATOM 745 C C . ASN A 1 98 ? 7.234 1.287 9.295 1.00 84.44 98 ASN A C 1
ATOM 747 O O . ASN A 1 98 ? 7.336 1.445 10.513 1.00 84.44 98 ASN A O 1
ATOM 751 N N . TYR A 1 99 ? 8.135 0.619 8.569 1.00 80.69 99 TYR A N 1
ATOM 752 C CA . TYR A 1 99 ? 9.282 -0.066 9.156 1.00 80.69 99 TYR A CA 1
ATOM 753 C C . TYR A 1 99 ? 10.267 0.882 9.823 1.00 80.69 99 TYR A C 1
ATOM 755 O O . TYR A 1 99 ? 10.705 0.695 10.960 1.00 80.69 99 TYR A O 1
ATOM 763 N N . SER A 1 100 ? 10.657 1.916 9.095 1.00 81.12 100 SER A N 1
ATOM 764 C CA . SER A 1 100 ? 11.767 2.777 9.476 1.00 81.12 100 SER A CA 1
ATOM 765 C C . SER A 1 100 ? 11.452 3.586 10.737 1.00 81.12 100 SER A C 1
ATOM 767 O O . SER A 1 100 ? 12.263 3.672 11.672 1.00 81.12 100 SER A O 1
ATOM 769 N N . ASP A 1 101 ? 10.252 4.168 10.791 1.00 83.88 101 ASP A N 1
ATOM 770 C CA . ASP A 1 101 ? 9.844 5.014 11.910 1.00 83.88 101 ASP A CA 1
ATOM 771 C C . ASP A 1 101 ? 9.063 4.269 13.010 1.00 83.88 101 ASP A C 1
ATOM 773 O O . ASP A 1 101 ? 9.026 4.776 14.138 1.00 83.88 101 ASP A O 1
ATOM 777 N N . ARG A 1 102 ? 8.590 3.041 12.732 1.00 83.81 102 ARG A N 1
ATOM 778 C CA . ARG A 1 102 ? 7.797 2.158 13.614 1.00 83.81 102 ARG A CA 1
ATOM 779 C C . ARG A 1 102 ? 6.429 2.719 13.997 1.00 83.81 102 ARG A C 1
ATOM 781 O O . ARG A 1 102 ? 5.881 2.371 15.044 1.00 83.81 102 ARG A O 1
ATOM 788 N N . MET A 1 103 ? 5.888 3.606 13.171 1.00 86.12 103 MET A N 1
ATOM 789 C CA . MET A 1 103 ? 4.569 4.198 13.359 1.00 86.12 103 MET A CA 1
ATOM 790 C C . MET A 1 103 ? 3.500 3.420 12.588 1.00 86.12 103 MET A C 1
ATOM 792 O O . MET A 1 103 ? 3.776 2.769 11.578 1.00 86.12 103 MET A O 1
ATOM 796 N N . LEU A 1 104 ? 2.250 3.562 13.028 1.00 87.06 104 LEU A N 1
ATOM 797 C CA . LEU A 1 104 ? 1.083 3.335 12.179 1.00 87.06 104 LEU A CA 1
ATOM 798 C C . LEU A 1 104 ? 0.560 4.698 11.730 1.00 87.06 104 LEU A C 1
ATOM 800 O O . LEU A 1 104 ? 0.150 5.509 12.563 1.00 87.06 104 LEU A O 1
ATOM 804 N N . TRP A 1 105 ? 0.587 4.958 10.428 1.00 87.38 105 TRP A N 1
ATOM 805 C CA . TRP A 1 105 ? 0.107 6.211 9.857 1.00 87.38 105 TRP A CA 1
ATOM 806 C C . TRP A 1 105 ? -1.314 6.063 9.334 1.00 87.38 105 TRP A C 1
ATOM 808 O O . TRP A 1 105 ? -1.600 5.090 8.647 1.00 87.38 105 TRP A O 1
ATOM 818 N N . ARG A 1 106 ? -2.167 7.056 9.596 1.00 88.88 106 ARG A N 1
ATOM 819 C CA . ARG A 1 106 ? -3.418 7.283 8.866 1.00 88.88 106 ARG A CA 1
ATOM 820 C C . ARG A 1 106 ? -3.217 8.421 7.880 1.00 88.88 106 ARG A C 1
ATOM 822 O O . ARG A 1 106 ? -2.728 9.485 8.264 1.00 88.88 106 ARG A O 1
ATOM 829 N N . ILE A 1 107 ? -3.613 8.209 6.636 1.00 87.12 107 ILE A N 1
ATOM 830 C CA . ILE A 1 107 ? -3.578 9.191 5.565 1.00 87.12 107 ILE A CA 1
ATOM 831 C C . ILE A 1 107 ? -5.011 9.466 5.110 1.00 87.12 107 ILE A C 1
ATOM 833 O O . ILE A 1 107 ? -5.759 8.527 4.850 1.00 87.12 107 ILE A O 1
ATOM 837 N N . SER A 1 108 ? -5.390 10.741 5.018 1.00 85.81 108 SER A N 1
ATOM 838 C CA . SER A 1 108 ? -6.730 11.157 4.595 1.00 85.81 108 SER A CA 1
ATOM 839 C C . SER A 1 108 ? -7.059 10.725 3.160 1.00 85.81 108 SER A C 1
ATOM 841 O O . SER A 1 108 ? -6.146 10.504 2.362 1.00 85.81 108 SER A O 1
ATOM 843 N N . PRO A 1 109 ? -8.347 10.662 2.769 1.00 83.31 109 PRO A N 1
ATOM 844 C CA . PRO A 1 109 ? -8.751 10.149 1.457 1.00 83.31 109 PRO A CA 1
ATOM 845 C C . PRO A 1 109 ? -8.285 11.000 0.270 1.00 83.31 109 PRO A C 1
ATOM 847 O O . PRO A 1 109 ? -8.260 10.519 -0.865 1.00 83.31 109 PRO A O 1
ATOM 850 N N . ASP A 1 110 ? -7.898 12.250 0.515 1.00 82.31 110 ASP A N 1
ATOM 851 C CA . ASP A 1 110 ? -7.264 13.143 -0.460 1.00 82.31 110 ASP A CA 1
ATOM 852 C C . ASP A 1 110 ? -5.728 13.002 -0.512 1.00 82.31 110 ASP A C 1
ATOM 854 O O . ASP A 1 110 ? -5.082 13.588 -1.376 1.00 82.31 110 ASP A O 1
ATOM 858 N N . GLY A 1 111 ? -5.132 12.211 0.384 1.00 82.06 111 GLY A N 1
ATOM 859 C CA . GLY A 1 111 ? -3.691 11.995 0.475 1.00 82.06 111 GLY A CA 1
ATOM 860 C C . GLY A 1 111 ? -2.911 13.146 1.119 1.00 82.06 111 GLY A C 1
ATOM 861 O O . GLY A 1 111 ? -1.680 13.110 1.102 1.00 82.06 111 GLY A O 1
ATOM 862 N N . LEU A 1 112 ? -3.590 14.170 1.651 1.00 82.94 112 LEU A N 1
ATOM 863 C CA . LEU A 1 112 ? -2.958 15.424 2.084 1.00 82.94 112 LEU A CA 1
ATOM 864 C C . LEU A 1 112 ? -2.628 15.467 3.579 1.00 82.94 112 LEU A C 1
ATOM 866 O O . LEU A 1 112 ? -1.673 16.131 3.980 1.00 82.94 112 LEU A O 1
ATOM 870 N N . THR A 1 113 ? -3.397 14.770 4.413 1.00 84.31 113 THR A N 1
ATOM 871 C CA . THR A 1 113 ? -3.229 14.775 5.869 1.00 84.31 113 THR A CA 1
ATOM 872 C C . THR A 1 113 ? -2.683 13.437 6.329 1.00 84.31 113 THR A C 1
ATOM 874 O O . THR A 1 113 ? -3.302 12.403 6.106 1.00 84.31 113 THR A O 1
ATOM 877 N N . LYS A 1 114 ? -1.542 13.464 7.019 1.00 85.75 114 LYS A N 1
ATOM 878 C CA . LYS A 1 114 ? -0.913 12.297 7.645 1.00 85.75 114 LYS A CA 1
ATOM 879 C C . LYS A 1 114 ? -0.961 12.452 9.166 1.00 85.75 114 LYS A C 1
ATOM 881 O O . LYS A 1 114 ? -0.472 13.443 9.703 1.00 85.75 114 LYS A O 1
ATOM 886 N N . THR A 1 115 ? -1.542 11.482 9.864 1.00 86.94 115 THR A N 1
ATOM 887 C CA . THR A 1 115 ? -1.687 11.466 11.329 1.00 86.94 115 THR A CA 1
ATOM 888 C C . THR A 1 115 ? -1.079 10.188 11.896 1.00 86.94 115 THR A C 1
ATOM 890 O O . THR A 1 115 ? -1.331 9.103 11.375 1.00 86.94 115 THR A O 1
ATOM 893 N N . ALA A 1 116 ? -0.268 10.294 12.951 1.00 85.94 116 ALA A N 1
ATOM 894 C CA . ALA A 1 116 ? 0.234 9.119 13.661 1.00 85.94 116 ALA A CA 1
ATOM 895 C C . ALA A 1 116 ? -0.903 8.519 14.500 1.00 85.94 116 ALA A C 1
ATOM 897 O O . ALA A 1 116 ? -1.421 9.192 15.387 1.00 85.94 116 ALA A O 1
ATOM 898 N N . MET A 1 117 ? -1.282 7.274 14.213 1.00 84.62 117 MET A N 1
ATOM 899 C CA . MET A 1 117 ? -2.264 6.516 15.001 1.00 84.62 117 MET A CA 1
ATOM 900 C C . MET A 1 117 ? -1.607 5.806 16.178 1.00 84.62 117 MET A C 1
ATOM 902 O O . MET A 1 117 ? -2.211 5.646 17.232 1.00 84.62 117 MET A O 1
ATOM 906 N N . VAL A 1 118 ? -0.350 5.404 16.000 1.00 79.62 118 VAL A N 1
ATOM 907 C CA . VAL A 1 118 ? 0.482 4.849 17.063 1.00 79.62 118 VAL A CA 1
ATOM 908 C C . VAL A 1 118 ? 1.817 5.569 17.063 1.00 79.62 118 VAL A C 1
ATOM 910 O O . VAL A 1 118 ? 2.366 5.859 16.000 1.00 79.62 118 VAL A O 1
ATOM 913 N N . THR A 1 119 ? 2.323 5.865 18.256 1.00 72.31 119 THR A N 1
ATOM 914 C CA . THR A 1 119 ? 3.624 6.500 18.451 1.00 72.31 119 THR A CA 1
ATOM 915 C C . THR A 1 119 ? 4.752 5.472 18.482 1.00 72.31 119 THR A C 1
ATOM 917 O O . THR A 1 119 ? 4.561 4.288 18.765 1.00 72.31 119 THR A O 1
ATOM 920 N N . ARG A 1 120 ? 5.960 5.944 18.170 1.00 70.94 120 ARG A N 1
ATOM 921 C CA . ARG A 1 120 ? 7.156 5.118 18.031 1.00 70.94 120 ARG A CA 1
ATOM 922 C C . ARG A 1 120 ? 7.444 4.377 19.333 1.00 70.94 120 ARG A C 1
ATOM 924 O O . ARG A 1 120 ? 7.712 4.998 20.359 1.00 70.94 120 ARG A O 1
ATOM 931 N N . SER A 1 121 ? 7.484 3.054 19.241 1.00 71.88 121 SER A N 1
ATOM 932 C CA . SER A 1 121 ? 7.963 2.169 20.301 1.00 71.88 121 SER A CA 1
ATOM 933 C C . SER A 1 121 ? 9.397 1.717 20.008 1.00 71.88 121 SER A C 1
ATOM 935 O O . SER A 1 121 ? 9.836 1.659 18.854 1.00 71.88 121 SER A O 1
ATOM 937 N N . SER A 1 122 ? 10.167 1.435 21.059 1.00 69.44 122 SER A N 1
ATOM 938 C CA . SER A 1 122 ? 11.491 0.814 20.931 1.00 69.44 122 SER A CA 1
ATOM 939 C C . SER A 1 122 ? 11.406 -0.699 20.754 1.00 69.44 122 SER A C 1
ATOM 941 O O . SER A 1 122 ? 12.328 -1.282 20.187 1.00 69.44 122 SER A O 1
ATOM 943 N N . THR A 1 123 ? 10.325 -1.313 21.230 1.00 72.69 123 THR A N 1
ATOM 944 C CA . THR A 1 123 ? 10.111 -2.759 21.180 1.00 72.69 123 THR A CA 1
ATOM 945 C C . THR A 1 123 ? 9.222 -3.138 20.023 1.00 72.69 123 THR A C 1
ATOM 947 O O . THR A 1 123 ? 9.513 -4.119 19.356 1.00 72.69 123 THR A O 1
ATOM 950 N N . ASP A 1 124 ? 8.182 -2.352 19.761 1.00 76.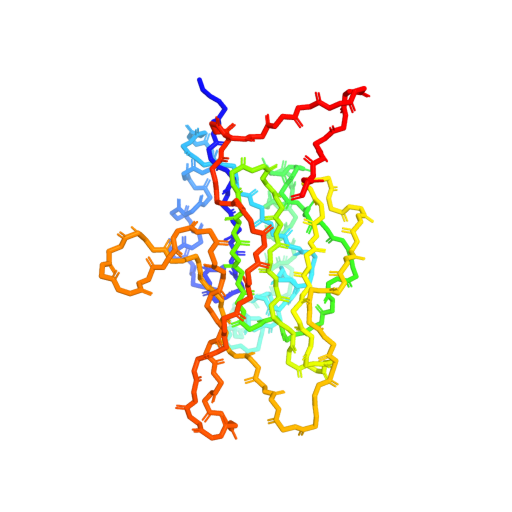69 124 ASP A N 1
ATOM 951 C CA . ASP A 1 124 ? 7.133 -2.769 18.846 1.00 76.69 124 ASP A CA 1
ATOM 952 C C . ASP A 1 124 ? 7.460 -2.358 17.420 1.00 76.69 124 ASP A C 1
ATOM 954 O O . ASP A 1 124 ? 7.873 -1.231 17.127 1.00 76.69 124 ASP A O 1
ATOM 958 N N . TYR A 1 125 ? 7.260 -3.320 16.539 1.00 77.00 125 TYR A N 1
ATOM 959 C CA . TYR A 1 125 ? 7.561 -3.255 15.137 1.00 77.00 125 TYR A CA 1
ATOM 960 C C . TYR A 1 125 ? 6.398 -3.928 14.395 1.00 77.00 125 TYR A C 1
ATOM 962 O O . TYR A 1 125 ? 6.256 -5.154 14.410 1.00 77.00 125 TYR A O 1
ATOM 970 N N . GLY A 1 126 ? 5.534 -3.113 13.795 1.00 76.31 126 GLY A N 1
ATOM 971 C CA . GLY A 1 126 ? 4.343 -3.612 13.127 1.00 76.31 126 GLY A CA 1
ATOM 972 C C . GLY A 1 126 ? 4.617 -4.058 11.698 1.00 76.31 126 GLY A C 1
ATOM 973 O O . GLY A 1 126 ? 5.084 -3.254 10.896 1.00 76.31 126 GLY A O 1
ATOM 974 N N . HIS A 1 127 ? 4.272 -5.305 11.388 1.00 80.62 127 HIS A N 1
ATOM 975 C CA . HIS A 1 127 ? 4.264 -5.867 10.037 1.00 80.62 127 HIS A CA 1
ATOM 976 C C . HIS A 1 127 ? 2.828 -6.087 9.596 1.00 80.62 127 HIS A C 1
ATOM 978 O O . HIS A 1 127 ? 2.119 -6.872 10.220 1.00 80.62 127 HIS A O 1
ATOM 984 N N . GLY A 1 128 ? 2.402 -5.449 8.516 1.00 87.12 128 GLY A N 1
ATOM 985 C CA . GLY A 1 128 ? 1.023 -5.549 8.063 1.00 87.12 128 GLY A CA 1
ATOM 986 C C . GLY A 1 128 ? 0.041 -4.798 8.957 1.00 87.12 128 GLY A C 1
ATOM 987 O O . GLY A 1 128 ? 0.365 -4.293 10.035 1.00 87.12 128 GLY A O 1
ATOM 988 N N . VAL A 1 129 ? -1.181 -4.693 8.465 1.00 89.94 129 VAL A N 1
ATOM 989 C CA . VAL A 1 129 ? -2.330 -4.140 9.174 1.00 89.94 129 VAL A CA 1
ATOM 990 C C . VAL A 1 129 ? -3.582 -4.666 8.476 1.00 89.94 129 VAL A C 1
ATOM 992 O O . VAL A 1 129 ? -3.562 -4.820 7.259 1.00 89.94 129 VAL A O 1
ATOM 995 N N . THR A 1 130 ? -4.626 -4.987 9.235 1.00 91.12 130 THR A N 1
ATOM 996 C CA . THR A 1 130 ? -5.932 -5.394 8.695 1.00 91.12 130 THR A CA 1
ATOM 997 C C . THR A 1 130 ? -7.045 -4.955 9.631 1.00 91.12 130 THR A C 1
ATOM 999 O O . THR A 1 130 ? -6.846 -4.919 10.848 1.00 91.12 130 THR A O 1
ATOM 1002 N N . TRP A 1 131 ? -8.226 -4.670 9.090 1.00 90.38 131 TRP A N 1
ATOM 1003 C CA . TRP A 1 131 ? -9.436 -4.569 9.907 1.00 90.38 131 TRP A CA 1
ATOM 1004 C C . TRP A 1 131 ? -9.829 -5.937 10.462 1.00 90.38 131 TRP A C 1
ATOM 1006 O O . TRP A 1 131 ? -9.621 -6.967 9.809 1.00 90.38 131 TRP A O 1
ATOM 1016 N N . GLY A 1 132 ? -10.402 -5.946 11.665 1.00 89.69 132 GLY A N 1
ATOM 1017 C CA . GLY A 1 132 ? -11.164 -7.093 12.138 1.00 89.69 132 GLY A CA 1
ATOM 1018 C C . GLY A 1 132 ? -12.420 -7.296 11.293 1.00 89.69 132 GLY A C 1
ATOM 1019 O O . GLY A 1 132 ? -12.881 -6.401 10.590 1.00 89.69 132 GLY A O 1
ATOM 1020 N N . ASN A 1 133 ? -12.962 -8.509 11.325 1.00 87.50 133 ASN A N 1
ATOM 1021 C CA . ASN A 1 133 ? -14.074 -8.915 10.463 1.00 87.50 133 ASN A CA 1
ATOM 1022 C C . ASN A 1 133 ? -15.399 -9.112 11.220 1.00 87.50 133 ASN A C 1
ATOM 1024 O O . ASN A 1 133 ? -16.339 -9.667 10.651 1.00 87.50 133 ASN A O 1
ATOM 1028 N N . GLY A 1 134 ? -15.458 -8.741 12.501 1.00 86.50 134 GLY A N 1
ATOM 1029 C CA . GLY A 1 134 ? -16.630 -8.920 13.360 1.00 86.50 134 GLY A CA 1
ATOM 1030 C C . GLY A 1 134 ? -16.878 -10.372 13.784 1.00 86.50 134 GLY A C 1
ATOM 1031 O O . GLY A 1 134 ? -17.927 -10.680 14.352 1.00 86.50 134 GLY A O 1
ATOM 1032 N N . VAL A 1 135 ? -15.958 -11.303 13.496 1.00 87.12 135 VAL A N 1
ATOM 1033 C CA . VAL A 1 135 ? -16.119 -12.729 13.807 1.00 87.12 135 VAL A CA 1
ATOM 1034 C C . VAL A 1 135 ? -15.273 -13.119 15.016 1.00 87.12 135 VAL A C 1
ATOM 1036 O O . VAL A 1 135 ? -14.046 -13.020 15.018 1.00 87.12 135 VAL A O 1
ATOM 1039 N N . GLY A 1 136 ? -15.926 -13.672 16.039 1.00 90.06 136 GLY A N 1
ATOM 1040 C CA . GLY A 1 136 ? -15.251 -14.121 17.256 1.00 90.06 136 GLY A CA 1
ATOM 1041 C C . GLY A 1 136 ? -14.764 -12.936 18.088 1.00 90.06 136 GLY A C 1
ATOM 1042 O O . GLY A 1 136 ? -15.560 -12.079 18.448 1.00 90.06 136 GLY A O 1
ATOM 1043 N N . SER A 1 137 ? -13.472 -12.909 18.418 1.00 88.88 137 SER A N 1
ATOM 1044 C CA . SER A 1 137 ? -12.842 -11.804 19.156 1.00 88.88 137 SER A CA 1
ATOM 1045 C C . SER A 1 137 ? -12.285 -10.696 18.254 1.00 88.88 137 SER A C 1
ATOM 1047 O O . SER A 1 137 ? -11.612 -9.804 18.757 1.00 88.88 137 SER A O 1
ATOM 1049 N N . TRP A 1 138 ? -12.493 -10.780 16.936 1.00 88.38 138 TRP A N 1
ATOM 1050 C CA . TRP A 1 138 ? -12.010 -9.785 15.979 1.00 88.38 138 TRP A CA 1
ATOM 1051 C C . TRP A 1 138 ? -13.084 -8.723 15.763 1.00 88.38 138 TRP A C 1
ATOM 1053 O O . TRP A 1 138 ? -14.023 -8.938 15.002 1.00 88.38 138 TRP A O 1
ATOM 1063 N N . ASP A 1 139 ? -12.943 -7.603 16.457 1.00 88.25 139 ASP A N 1
ATOM 1064 C CA . ASP A 1 139 ? -13.823 -6.442 16.394 1.00 88.25 139 ASP A CA 1
ATOM 1065 C C . ASP A 1 139 ? -13.675 -5.713 15.047 1.00 88.25 139 ASP A C 1
ATOM 1067 O O . ASP A 1 139 ? -12.567 -5.416 14.599 1.00 88.25 139 ASP A O 1
ATOM 1071 N N . ASP A 1 140 ? -14.791 -5.440 14.372 1.00 86.06 140 ASP A N 1
ATOM 1072 C CA . ASP A 1 140 ? -14.821 -4.776 13.063 1.00 86.06 140 ASP A CA 1
ATOM 1073 C C . ASP A 1 140 ? -14.595 -3.256 13.133 1.00 86.06 140 ASP A C 1
ATOM 1075 O O . ASP A 1 140 ? -14.561 -2.593 12.102 1.00 86.06 140 ASP A O 1
ATOM 1079 N N . HIS A 1 141 ? -14.356 -2.688 14.315 1.00 82.56 141 HIS A N 1
ATOM 1080 C CA . HIS A 1 141 ? -13.984 -1.284 14.525 1.00 82.56 141 HIS A CA 1
ATOM 1081 C C . HIS A 1 141 ? -12.504 -1.107 14.908 1.00 82.56 141 HIS A C 1
ATOM 1083 O O . HIS A 1 141 ? -12.048 0.009 15.210 1.00 82.56 141 HIS A O 1
ATOM 1089 N N . THR A 1 142 ? -11.736 -2.195 14.836 1.00 87.81 142 THR A N 1
ATOM 1090 C CA . THR A 1 142 ? -10.354 -2.270 15.300 1.00 87.81 142 THR A CA 1
ATOM 1091 C C . THR A 1 142 ? -9.406 -2.669 14.174 1.00 87.81 142 THR A C 1
ATOM 1093 O O . THR A 1 142 ? -9.647 -3.618 13.422 1.00 87.81 142 THR A O 1
ATOM 1096 N N . LEU A 1 143 ? -8.286 -1.948 14.075 1.00 90.38 143 LEU A N 1
ATOM 1097 C CA . LEU A 1 143 ? -7.151 -2.374 13.267 1.00 90.38 143 LEU A CA 1
ATOM 1098 C C . LEU A 1 143 ? -6.254 -3.302 14.070 1.00 90.38 143 LEU A C 1
ATOM 1100 O O . LEU A 1 143 ? -5.841 -2.993 15.188 1.00 90.38 143 LEU A O 1
ATOM 1104 N N . TYR A 1 144 ? -5.875 -4.401 13.440 1.00 90.44 144 TYR A N 1
ATOM 1105 C CA . TYR A 1 144 ? -4.983 -5.397 13.995 1.00 90.44 144 TYR A CA 1
ATOM 1106 C C . TYR A 1 144 ? -3.639 -5.330 13.283 1.00 90.44 144 TYR A C 1
ATOM 1108 O O . TYR A 1 144 ? -3.542 -5.498 12.066 1.00 90.44 144 TYR A O 1
ATOM 1116 N N . GLN A 1 145 ? -2.590 -5.072 14.058 1.00 90.56 145 GLN A N 1
ATOM 1117 C CA . GLN A 1 145 ? -1.228 -4.889 13.575 1.00 90.56 145 GLN A CA 1
ATOM 1118 C C . GLN A 1 145 ? -0.315 -5.976 14.171 1.00 90.56 145 GLN A C 1
ATOM 1120 O O . GLN A 1 145 ? 0.051 -5.882 15.350 1.00 90.56 145 GLN A O 1
ATOM 1125 N N . PRO A 1 146 ? 0.076 -7.000 13.391 1.00 89.69 146 PRO A N 1
ATOM 1126 C CA . PRO A 1 146 ? 1.012 -8.034 13.830 1.00 89.69 146 PRO A CA 1
ATOM 1127 C C . PRO A 1 146 ? 2.362 -7.459 14.277 1.00 89.69 146 PRO A C 1
ATOM 1129 O O . PRO A 1 146 ? 2.915 -6.578 13.622 1.00 89.69 146 PRO A O 1
ATOM 1132 N N . GLN A 1 147 ? 2.928 -7.999 15.360 1.00 87.06 147 GLN A N 1
ATOM 1133 C CA . GLN A 1 147 ? 4.217 -7.593 15.936 1.00 87.06 147 GLN A CA 1
ATOM 1134 C C . GLN A 1 147 ? 5.192 -8.788 15.987 1.00 87.06 147 GLN A C 1
ATOM 1136 O O . GLN A 1 147 ? 5.509 -9.303 17.065 1.00 87.06 147 GLN A O 1
ATOM 1141 N N . PRO A 1 148 ? 5.679 -9.291 14.837 1.00 80.81 148 PRO A N 1
ATOM 1142 C CA . PRO A 1 148 ? 6.400 -10.564 14.779 1.00 80.81 148 PRO A CA 1
ATOM 1143 C C . PRO A 1 148 ? 7.816 -10.507 15.366 1.00 80.81 148 PRO A C 1
ATOM 1145 O O . PRO A 1 148 ? 8.394 -11.553 15.634 1.00 80.81 148 PRO A O 1
ATOM 1148 N N . TYR A 1 149 ? 8.382 -9.319 15.590 1.00 79.00 149 TYR A N 1
ATOM 1149 C CA . TYR A 1 149 ? 9.707 -9.168 16.209 1.00 79.00 149 TYR A CA 1
ATOM 1150 C C . TYR A 1 149 ? 9.650 -8.691 17.660 1.00 79.00 149 TYR A C 1
ATOM 1152 O O . TYR A 1 149 ? 10.683 -8.609 18.322 1.00 79.00 149 TYR A O 1
ATOM 1160 N N . ALA A 1 150 ? 8.449 -8.393 18.157 1.00 69.75 150 ALA A N 1
ATOM 1161 C CA . ALA A 1 150 ? 8.227 -7.822 19.473 1.00 69.75 150 ALA A CA 1
ATOM 1162 C C . ALA A 1 150 ? 7.259 -8.703 20.255 1.00 69.75 150 ALA A C 1
ATOM 1164 O O . ALA A 1 150 ? 6.045 -8.589 20.115 1.00 69.75 150 ALA A O 1
ATOM 1165 N N . SER A 1 151 ? 7.787 -9.623 21.061 1.00 74.00 151 SER A N 1
ATOM 1166 C CA . SER A 1 151 ? 6.982 -10.500 21.931 1.00 74.00 151 SER A CA 1
ATOM 1167 C C . SER A 1 151 ? 5.926 -11.369 21.216 1.00 74.00 151 SER A C 1
ATOM 1169 O O . SER A 1 151 ? 5.136 -12.012 21.899 1.00 74.00 151 SER A O 1
ATOM 1171 N N . TYR A 1 152 ? 5.921 -11.421 19.876 1.00 84.38 152 TYR A N 1
ATOM 1172 C CA . TYR A 1 152 ? 5.015 -12.220 19.038 1.00 84.38 152 TYR A CA 1
ATOM 1173 C C . TYR A 1 152 ? 3.527 -11.998 19.344 1.00 84.38 152 TYR A C 1
ATOM 1175 O O . TYR A 1 152 ? 2.773 -12.951 19.537 1.00 84.38 152 TYR A O 1
ATOM 1183 N N . HIS A 1 153 ? 3.106 -10.734 19.398 1.00 86.12 153 HIS A N 1
ATOM 1184 C CA . HIS A 1 153 ? 1.723 -10.364 19.701 1.00 86.12 153 HIS A CA 1
ATOM 1185 C C . HIS A 1 153 ? 1.047 -9.637 18.534 1.00 86.12 153 HIS A C 1
ATOM 1187 O O . HIS A 1 153 ? 1.681 -9.294 17.534 1.00 86.12 153 HIS A O 1
ATOM 1193 N N . VAL A 1 154 ? -0.258 -9.407 18.659 1.00 88.62 154 VAL A N 1
ATOM 1194 C CA . VAL A 1 154 ? -1.017 -8.525 17.771 1.00 88.62 154 VAL A CA 1
ATOM 1195 C C . VAL A 1 154 ? -1.366 -7.283 18.571 1.00 88.62 154 VAL A C 1
ATOM 1197 O O . VAL A 1 154 ? -1.861 -7.383 19.691 1.00 88.62 154 VAL A O 1
ATOM 1200 N N . ARG A 1 155 ? -1.062 -6.114 18.013 1.00 87.62 155 ARG A N 1
ATOM 1201 C CA . ARG A 1 155 ? -1.509 -4.845 18.572 1.00 87.62 155 ARG A CA 1
ATOM 1202 C C . ARG A 1 155 ? -2.884 -4.522 18.013 1.00 87.62 155 ARG A C 1
ATOM 1204 O O . ARG A 1 155 ? -3.072 -4.540 16.800 1.00 87.62 155 ARG A O 1
ATOM 1211 N N . GLU A 1 156 ? -3.785 -4.156 18.905 1.00 89.25 156 GLU A N 1
ATOM 1212 C CA . GLU A 1 156 ? -5.115 -3.658 18.584 1.00 89.25 156 GLU A CA 1
ATOM 1213 C C . GLU A 1 156 ? -5.087 -2.131 18.632 1.00 89.25 156 GLU A C 1
ATOM 1215 O O . GLU A 1 156 ? -4.591 -1.532 19.590 1.00 89.25 156 GLU A O 1
ATOM 1220 N N . VAL A 1 157 ? -5.551 -1.497 17.562 1.00 86.44 157 VAL A N 1
ATOM 1221 C CA . VAL A 1 157 ? -5.683 -0.047 17.460 1.00 86.44 157 VAL A CA 1
ATOM 1222 C C . VAL A 1 157 ? -7.151 0.233 17.195 1.00 86.44 157 VAL A C 1
ATOM 1224 O O . VAL A 1 157 ? -7.628 0.077 16.073 1.00 86.44 157 VAL A O 1
ATOM 1227 N N . GLU A 1 158 ? -7.871 0.610 18.245 1.00 81.31 158 GLU A N 1
ATOM 1228 C CA . GLU A 1 158 ? -9.275 0.995 18.151 1.00 81.31 158 GLU A CA 1
ATOM 1229 C C . GLU A 1 158 ? -9.361 2.386 17.509 1.00 81.31 158 GLU A C 1
ATOM 1231 O O . GLU A 1 158 ? -8.817 3.367 18.022 1.00 81.31 158 GLU A O 1
ATOM 1236 N N . ILE A 1 159 ? -9.982 2.461 16.332 1.00 72.00 159 ILE A N 1
ATOM 1237 C CA . ILE A 1 159 ? -10.104 3.710 15.555 1.00 72.00 159 ILE A CA 1
ATOM 1238 C C . ILE A 1 159 ? -11.568 4.145 15.454 1.00 72.00 159 ILE A C 1
ATOM 1240 O O . ILE A 1 159 ? -11.852 5.313 15.183 1.00 72.00 159 ILE A O 1
ATOM 1244 N N . GLY A 1 160 ? -12.488 3.220 15.735 1.00 61.88 160 GLY A N 1
ATOM 1245 C CA . GLY A 1 160 ? -13.902 3.486 15.947 1.00 61.88 160 GLY A CA 1
ATOM 1246 C C . GLY A 1 160 ? -14.796 3.074 14.783 1.00 61.88 160 GLY A C 1
ATOM 1247 O O . GLY A 1 160 ? -15.943 2.737 15.044 1.00 61.88 160 GLY A O 1
ATOM 1248 N N . PHE A 1 161 ? -14.331 3.038 13.522 1.00 57.25 161 PHE A N 1
ATOM 1249 C CA . PHE A 1 161 ? -15.194 2.672 12.383 1.00 57.25 161 PHE A CA 1
ATOM 1250 C C . PHE A 1 161 ? -14.437 2.038 11.209 1.00 57.25 161 PHE A C 1
ATOM 1252 O O . PHE A 1 161 ? -13.554 2.678 10.640 1.00 57.25 161 PHE A O 1
ATOM 1259 N N . ALA A 1 162 ? -14.866 0.843 10.783 1.00 52.22 162 ALA A N 1
ATOM 1260 C CA . ALA A 1 162 ? -14.603 0.337 9.434 1.00 52.22 162 ALA A CA 1
ATOM 1261 C C . ALA A 1 162 ? -15.673 0.784 8.417 1.00 52.22 162 ALA A C 1
ATOM 1263 O O . ALA A 1 162 ? -15.352 0.868 7.234 1.00 52.22 162 ALA A O 1
ATOM 1264 N N . SER A 1 163 ? -16.900 1.123 8.866 1.00 44.44 163 SER A N 1
ATOM 1265 C CA . SER A 1 163 ? -18.088 1.302 8.007 1.00 44.44 163 SER A CA 1
ATOM 1266 C C . SER A 1 163 ? -18.738 2.701 7.974 1.00 44.44 163 SER A C 1
ATOM 1268 O O . SER A 1 163 ? -18.786 3.425 8.971 1.00 44.44 163 SER A O 1
ATOM 1270 N N . ALA A 1 164 ? -19.279 3.076 6.807 1.00 41.66 164 ALA A N 1
ATOM 1271 C CA . ALA A 1 164 ? -19.962 4.332 6.495 1.00 41.66 164 ALA A CA 1
ATOM 1272 C C . ALA A 1 164 ? -21.339 4.485 7.170 1.00 41.66 164 ALA A C 1
ATOM 1274 O O . ALA A 1 164 ? -21.818 5.613 7.318 1.00 41.66 164 ALA A O 1
ATOM 1275 N N . ASP A 1 165 ? -21.959 3.397 7.634 1.00 40.38 165 ASP A N 1
ATOM 1276 C CA . ASP A 1 165 ? -23.307 3.424 8.230 1.00 40.38 165 ASP A CA 1
ATOM 1277 C C . ASP A 1 165 ? -23.352 4.106 9.611 1.00 40.38 165 ASP A C 1
ATOM 1279 O O . ASP A 1 165 ? -24.424 4.394 10.150 1.00 40.38 165 ASP A O 1
ATOM 1283 N N . THR A 1 166 ? -22.190 4.422 10.186 1.00 46.25 166 THR A N 1
ATOM 1284 C CA . THR A 1 166 ? -22.058 5.086 11.492 1.00 46.25 166 THR A CA 1
ATOM 1285 C C . THR A 1 166 ? -21.313 6.424 11.442 1.00 46.25 166 THR A C 1
ATOM 1287 O O . THR A 1 166 ? -21.236 7.122 12.458 1.00 46.25 166 THR A O 1
ATOM 1290 N N . VAL A 1 167 ? -20.873 6.869 10.258 1.00 43.44 167 VAL A N 1
ATOM 1291 C CA . VAL A 1 167 ? -20.240 8.183 10.070 1.00 43.44 167 VAL A CA 1
ATOM 1292 C C . VAL A 1 167 ? -21.291 9.288 10.196 1.00 43.44 167 VAL A C 1
ATOM 1294 O O . VAL A 1 167 ? -22.049 9.577 9.269 1.00 43.44 167 VAL A O 1
ATOM 1297 N N . ARG A 1 168 ? -21.331 9.967 11.347 1.00 44.75 168 ARG A N 1
ATOM 1298 C CA . ARG A 1 168 ? -22.119 11.199 11.498 1.00 44.75 168 ARG A CA 1
ATOM 1299 C C . ARG A 1 168 ? -21.280 12.406 11.085 1.00 44.75 168 ARG A C 1
ATOM 1301 O O . ARG A 1 168 ? -20.219 12.677 11.641 1.00 44.75 168 ARG A O 1
ATOM 1308 N N . THR A 1 169 ? -21.772 13.164 10.109 1.00 44.62 169 THR A N 1
ATOM 1309 C CA . THR A 1 169 ? -21.175 14.438 9.693 1.00 44.62 169 THR A CA 1
ATOM 1310 C C . THR A 1 169 ? -21.642 15.565 10.611 1.00 44.62 169 THR A C 1
ATOM 1312 O O . THR A 1 169 ? -22.840 15.752 10.827 1.00 44.62 169 THR A O 1
ATOM 1315 N N . ARG A 1 170 ? -20.704 16.376 11.113 1.00 36.00 170 ARG A N 1
ATOM 1316 C CA . ARG A 1 170 ? -21.005 17.657 11.770 1.00 36.00 170 ARG A CA 1
ATOM 1317 C C . ARG A 1 170 ? -20.324 18.761 10.975 1.00 36.00 170 ARG A C 1
ATOM 1319 O O . ARG A 1 170 ? -19.111 18.749 10.809 1.00 36.00 170 ARG A O 1
ATOM 1326 N N . ASN A 1 171 ? -21.110 19.700 10.450 1.00 38.84 171 ASN A N 1
ATOM 1327 C CA . ASN A 1 171 ? -20.633 20.795 9.592 1.00 38.84 171 ASN A CA 1
ATOM 1328 C C . ASN A 1 171 ? -19.839 20.330 8.352 1.00 38.84 171 ASN A C 1
ATOM 1330 O O . ASN A 1 171 ? -18.879 20.979 7.951 1.00 38.84 171 ASN A O 1
ATOM 1334 N N . GLY A 1 172 ? -20.222 19.198 7.751 1.00 38.53 172 GLY A N 1
ATOM 1335 C CA . GLY A 1 172 ? -19.571 18.671 6.543 1.00 38.53 172 GLY A CA 1
ATOM 1336 C C . GLY A 1 172 ? -18.231 17.968 6.781 1.00 38.53 172 GLY A C 1
ATOM 1337 O O . GLY A 1 172 ? -17.594 17.554 5.819 1.00 38.53 172 GLY A O 1
ATOM 1338 N N . VAL A 1 173 ? -17.823 17.794 8.040 1.00 42.16 173 VAL A N 1
ATOM 1339 C CA . VAL A 1 173 ? -16.629 17.037 8.432 1.00 42.16 173 VAL A CA 1
ATOM 1340 C C . VAL A 1 173 ? -17.074 15.755 9.134 1.00 42.16 173 VAL A C 1
ATOM 1342 O O . VAL A 1 173 ? -17.983 15.788 9.970 1.00 42.16 173 VAL A O 1
ATOM 1345 N N . ALA A 1 174 ? -16.467 14.621 8.779 1.00 46.56 174 ALA A N 1
ATOM 1346 C CA . ALA A 1 174 ? -16.633 13.374 9.520 1.00 46.56 174 ALA A CA 1
ATOM 1347 C C . ALA A 1 174 ? -15.999 13.549 10.908 1.00 46.56 174 ALA A C 1
ATOM 1349 O O . ALA A 1 174 ? -14.807 13.839 11.009 1.00 46.56 174 ALA A O 1
ATOM 1350 N N . VAL A 1 175 ? -16.795 13.436 11.972 1.00 40.47 175 VAL A N 1
ATOM 1351 C CA . VAL A 1 175 ? -16.322 13.587 13.357 1.00 40.47 175 VAL A CA 1
ATOM 1352 C C . VAL A 1 175 ? -16.549 12.301 14.137 1.00 40.47 175 VAL A C 1
ATOM 1354 O O . VAL A 1 175 ? -17.664 11.786 14.173 1.00 40.47 175 VAL A O 1
ATOM 1357 N N . SER A 1 176 ? -15.486 11.834 14.790 1.00 45.66 176 SER A N 1
ATOM 1358 C CA . SER A 1 176 ? -15.519 10.847 15.870 1.00 45.66 176 SER A CA 1
ATOM 1359 C C . SER A 1 176 ? -16.082 11.490 17.141 1.00 45.66 176 SER A C 1
ATOM 1361 O O . SER A 1 176 ? -15.740 12.639 17.442 1.00 45.66 176 SER A O 1
ATOM 1363 N N . TYR A 1 177 ? -16.906 10.765 17.893 1.00 38.19 177 TYR A N 1
ATOM 1364 C CA . TYR A 1 177 ? -17.146 11.043 19.311 1.00 38.19 177 TYR A CA 1
ATOM 1365 C C . TYR A 1 177 ? -16.372 10.035 20.144 1.00 38.19 177 TYR A C 1
ATOM 1367 O O . TYR A 1 177 ? -16.330 8.868 19.702 1.00 38.19 177 TYR A O 1
#

pLDDT: mean 82.59, std 14.76, range [36.0, 97.44]

Sequence (177 aa):
MAPTRVVIDACVLYDAAVRDLMLRLGMARLIEPIWSASILEEAFTALARNRPDLSPEQLAVLKAAMSRAFPRAEFATGMGSWMDGLELDECGNLYAPNYSDRMLWRISPDGLTKTAMVTRSSTDYGHGVTWGNGVGSWDDHTLYQPQPYASYHVREVEIGFASADTVRTRNGVAVSY

Secondary structure (DSSP, 8-state):
-PPEEEE--HHHHHSHHHHHHHHHHHHTTSEEEEB-HHHHHHHHHHHHHH-TTS-HHHHHHHHHHHHHH-TT-B--S---S-B---EE-TT--EEEEBTTT-PEEEE-TTS--EEEEEPPPSS------EE--SSTT--TTEEEEEETTTTTEEEEEE-S-S-GGG--EETTEE---

Radius of gyration: 17.48 Å; chains: 1; bounding box: 42×35×43 Å